Protein AF-A0A9P6PHT4-F1 (afdb_monomer_lite)

pLDDT: mean 83.28, std 13.29, range [47.44, 96.5]

Radius of gyration: 15.23 Å; chains: 1; bounding box: 35×44×35 Å

Secondary structure (DSSP, 8-state):
--HHHHHHHHHHHHHHHHHHHHHHGGGGS---SS--S-HHHHH---GGGSGGGGT--GGGTT-EEE-BTTB-GGGGGG-SEEEHHHHHHHHHHHHSSSS----TT-S-HHHHHHHHHHH-

Organism: NCBI:txid41804

InterPro domains:
  IPR011603 2-oxoglutarate dehydrogenase E1 component [PTHR23152] (6-120)
  IPR029061 Thiamin diphosphate-binding fold [SSF52518] (48-120)

Foldseek 3Di:
DVVVVVLVLVLVLLLQLLVCLLACLLQLAPQDPPPPPPVVSNVDDDPSNDSVVSPDDPVQQQPKHFDDPSQLPLCVVVDRIDGNVVSSVLSCCQPRYNDHDDDPPPPDPVVVVVVSNVRD

Sequence (120 aa):
SQVGSSDVIDHLKIQLLVRAYQVRGHHIARLDPLGISNAELATISPRELEISHYGFNEKDLDRVFSLGPGILPGFLNTGSNKTLREIIRDLKSIYCGSIGIEYIHIPDRERCDWIRQRIE

Structure (mmCIF, N/CA/C/O backbone):
data_AF-A0A9P6PHT4-F1
#
_entry.id   AF-A0A9P6PHT4-F1
#
loop_
_atom_site.group_PDB
_atom_site.id
_atom_site.type_symbol
_atom_site.label_atom_id
_atom_site.label_alt_id
_atom_site.label_comp_id
_atom_site.label_asym_id
_atom_site.label_entity_id
_atom_site.label_seq_id
_atom_site.pdbx_PDB_ins_code
_atom_site.Cartn_x
_atom_site.Cartn_y
_atom_site.Cartn_z
_atom_site.occupancy
_atom_site.B_iso_or_equiv
_atom_site.auth_seq_id
_atom_site.auth_comp_id
_atom_site.auth_asym_id
_atom_site.auth_atom_id
_atom_site.pdbx_PDB_model_num
ATOM 1 N N . SER A 1 1 ? -15.583 22.361 15.514 1.00 47.44 1 SER A N 1
ATOM 2 C CA . SER A 1 1 ? -15.471 21.365 14.431 1.00 47.44 1 SER A CA 1
ATOM 3 C C . SER A 1 1 ? -14.080 20.738 14.428 1.00 47.44 1 SER A C 1
ATOM 5 O O . SER A 1 1 ? -13.239 21.156 13.651 1.00 47.44 1 SER A O 1
ATOM 7 N N . GLN A 1 2 ? -13.790 19.801 15.341 1.00 50.16 2 GLN A N 1
ATOM 8 C CA . GLN A 1 2 ? -12.483 19.110 15.384 1.00 50.16 2 GLN A CA 1
ATOM 9 C C . GLN A 1 2 ? -12.486 17.759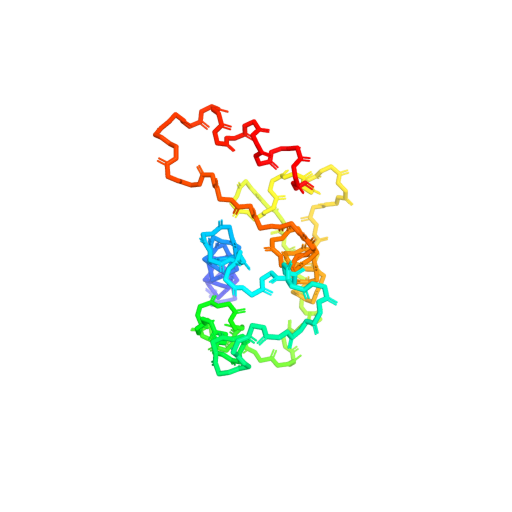 14.645 1.00 50.16 2 GLN A C 1
ATOM 11 O O . GLN A 1 2 ? -11.442 17.326 14.172 1.00 50.16 2 GLN A O 1
ATOM 16 N N . VAL A 1 3 ? -13.663 17.145 14.474 1.00 53.31 3 VAL A N 1
ATOM 17 C CA . VAL A 1 3 ? -13.831 15.811 13.868 1.00 53.31 3 VAL A CA 1
ATOM 18 C C . VAL A 1 3 ? -13.316 15.767 12.420 1.00 53.31 3 VAL A C 1
ATOM 20 O O . VAL A 1 3 ? -12.476 14.939 12.099 1.00 53.31 3 VAL A O 1
ATOM 23 N N . GLY A 1 4 ? -13.682 16.744 11.581 1.00 61.50 4 GLY A N 1
ATOM 24 C CA . GLY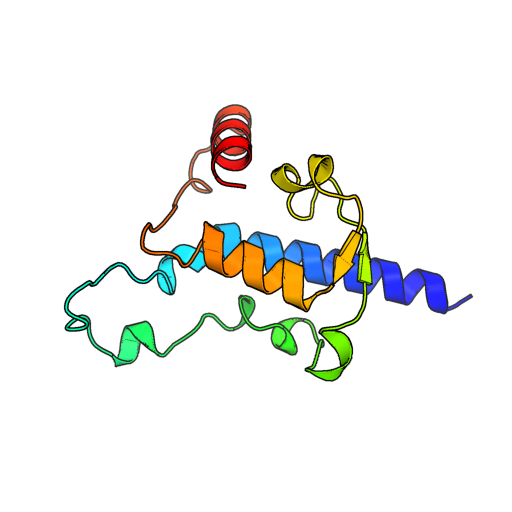 A 1 4 ? -13.256 16.768 10.173 1.00 61.50 4 GLY A CA 1
ATOM 25 C C . GLY A 1 4 ? -1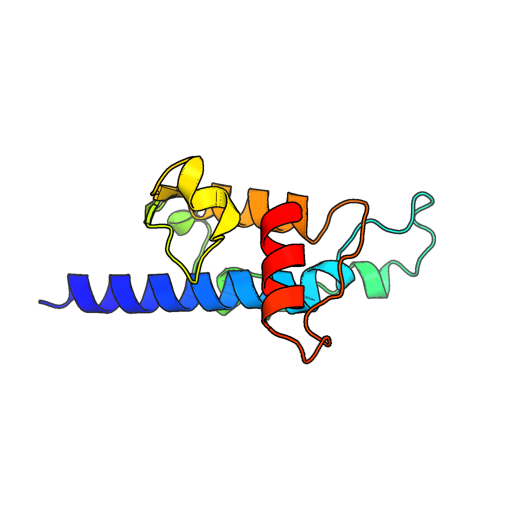1.757 17.008 9.933 1.00 61.50 4 GLY A C 1
ATOM 26 O O . GLY A 1 4 ? -11.259 16.670 8.867 1.00 61.50 4 GLY A O 1
ATOM 27 N N . SER A 1 5 ? -11.018 17.566 10.900 1.00 70.44 5 SER A N 1
ATOM 28 C CA . SER A 1 5 ? -9.563 17.764 10.770 1.00 70.44 5 SER A CA 1
ATOM 29 C C . SER A 1 5 ? -8.798 16.462 11.028 1.00 70.44 5 SER A C 1
ATOM 31 O O . SER A 1 5 ? -7.863 16.128 10.302 1.00 70.44 5 SER A O 1
ATOM 33 N N . SER A 1 6 ? -9.238 15.687 12.027 1.00 80.88 6 SER A N 1
ATO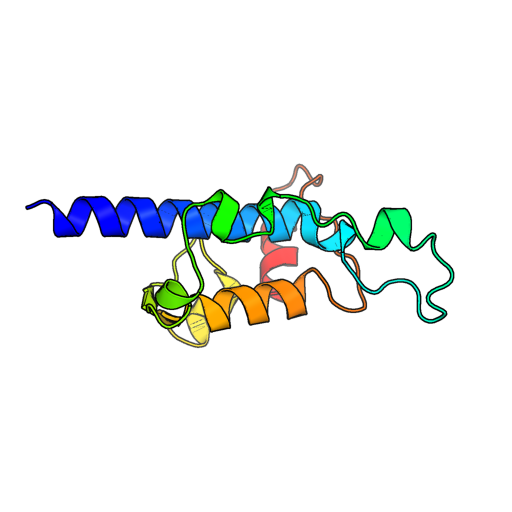M 34 C CA . SER A 1 6 ? -8.627 14.396 12.368 1.00 80.88 6 SER A CA 1
ATOM 35 C C . SER A 1 6 ? -8.794 13.373 11.245 1.00 80.88 6 SER A C 1
ATOM 37 O O . SER A 1 6 ? -7.840 12.672 10.919 1.00 80.88 6 SER A O 1
ATOM 39 N N . ASP A 1 7 ? -9.969 13.329 10.612 1.00 85.00 7 ASP A N 1
ATOM 40 C CA . ASP A 1 7 ? -10.247 12.380 9.527 1.00 85.00 7 ASP A CA 1
ATOM 41 C C . ASP A 1 7 ? -9.391 12.653 8.281 1.00 85.00 7 ASP A C 1
ATOM 43 O O . ASP A 1 7 ? -8.897 11.722 7.644 1.00 85.00 7 ASP A O 1
ATOM 47 N N . VAL A 1 8 ? -9.145 13.928 7.959 1.00 87.75 8 VAL A N 1
ATOM 48 C CA . VAL A 1 8 ? -8.245 14.314 6.859 1.00 87.75 8 VAL A CA 1
ATOM 49 C C . VAL A 1 8 ? -6.804 13.910 7.167 1.00 87.75 8 VAL A C 1
ATOM 51 O O . VAL A 1 8 ? -6.120 13.365 6.301 1.00 87.75 8 VAL A O 1
ATOM 54 N N . ILE A 1 9 ? -6.339 14.134 8.399 1.00 91.88 9 ILE A N 1
ATOM 55 C CA . ILE A 1 9 ? -4.991 13.733 8.826 1.00 91.88 9 ILE A CA 1
ATOM 56 C C . ILE A 1 9 ? -4.828 12.211 8.748 1.00 91.88 9 ILE A C 1
ATOM 58 O O . ILE A 1 9 ? -3.810 11.725 8.254 1.00 91.88 9 ILE A O 1
ATOM 62 N N . ASP A 1 10 ? -5.826 11.453 9.196 1.00 92.94 10 ASP A N 1
ATOM 63 C CA . ASP A 1 10 ? -5.794 9.992 9.141 1.00 92.94 10 ASP A CA 1
ATOM 64 C C . ASP A 1 10 ? -5.839 9.467 7.702 1.00 92.94 10 ASP A C 1
ATOM 66 O O . ASP A 1 10 ? -5.100 8.541 7.364 1.00 92.94 10 ASP A O 1
ATOM 70 N N . HIS A 1 11 ? -6.587 10.116 6.810 1.00 90.12 11 HIS A N 1
ATOM 71 C CA . HIS A 1 11 ? -6.545 9.799 5.384 1.00 90.12 11 HIS A CA 1
ATOM 72 C C . HIS A 1 11 ? -5.148 10.030 4.779 1.00 90.12 11 HIS A C 1
ATOM 74 O O . HIS A 1 11 ? -4.637 9.172 4.058 1.00 90.12 11 HIS A O 1
ATOM 80 N N . LEU A 1 12 ? -4.487 11.147 5.106 1.00 91.06 12 LEU A N 1
ATOM 81 C CA . LEU A 1 12 ? -3.118 11.433 4.650 1.00 91.06 12 LEU A CA 1
ATOM 82 C C . LEU A 1 12 ? -2.107 10.407 5.179 1.00 91.06 12 LEU A C 1
ATOM 84 O O . LEU A 1 12 ? -1.235 9.953 4.441 1.00 91.06 12 LEU A O 1
ATOM 88 N N . LYS A 1 13 ? -2.239 9.991 6.440 1.00 94.44 13 LYS A N 1
ATOM 89 C CA . LYS A 1 13 ? -1.412 8.928 7.028 1.00 94.44 13 LYS A CA 1
ATOM 90 C C . LYS A 1 13 ? -1.562 7.603 6.282 1.00 94.44 13 LYS A C 1
ATOM 92 O O . LYS A 1 13 ? -0.564 6.940 6.020 1.00 94.44 13 LYS A O 1
ATOM 97 N N . ILE A 1 14 ? -2.783 7.235 5.893 1.00 93.31 14 ILE A N 1
ATOM 98 C CA . ILE A 1 14 ? -3.018 6.018 5.104 1.00 93.31 14 ILE A CA 1
ATOM 99 C C . ILE A 1 14 ? -2.428 6.153 3.699 1.00 93.31 14 ILE A C 1
ATOM 101 O O . ILE A 1 14 ? -1.818 5.205 3.214 1.00 93.31 14 ILE A O 1
ATOM 105 N N . GLN A 1 15 ? -2.531 7.320 3.058 1.00 92.12 15 GLN A N 1
ATOM 106 C CA . GLN A 1 15 ? -1.851 7.566 1.778 1.00 92.12 15 GLN A CA 1
ATOM 107 C C . GLN A 1 15 ? -0.332 7.374 1.891 1.00 92.12 15 GLN A C 1
ATOM 109 O O . GLN A 1 15 ? 0.285 6.768 1.013 1.00 92.12 15 GLN A O 1
ATOM 114 N N . LEU A 1 16 ? 0.278 7.846 2.982 1.00 93.56 16 LEU A N 1
ATOM 115 C CA . LEU A 1 16 ? 1.703 7.640 3.239 1.00 93.56 16 LEU A CA 1
ATOM 116 C C . LEU A 1 16 ? 2.039 6.161 3.468 1.00 93.56 16 LEU A C 1
ATOM 118 O O . LEU A 1 16 ? 3.038 5.694 2.925 1.00 93.56 16 LEU A O 1
ATOM 122 N N . LEU A 1 17 ? 1.194 5.424 4.196 1.00 94.75 17 LEU A N 1
ATOM 123 C CA . LEU A 1 17 ? 1.335 3.977 4.376 1.00 94.75 17 LEU A CA 1
ATOM 124 C C . LEU A 1 17 ? 1.283 3.247 3.025 1.00 94.75 17 LEU A C 1
ATOM 126 O O . LEU A 1 17 ? 2.189 2.484 2.705 1.00 94.75 17 LEU A O 1
ATOM 130 N N . VAL A 1 18 ? 0.279 3.522 2.186 1.00 92.62 18 VAL A N 1
ATOM 131 C CA . VAL A 1 18 ? 0.171 2.956 0.825 1.00 92.62 18 VAL A CA 1
ATOM 132 C C . VAL A 1 18 ? 1.436 3.242 0.019 1.00 92.62 18 VAL A C 1
ATOM 134 O O . VAL A 1 18 ? 2.007 2.336 -0.592 1.00 92.62 18 VAL A O 1
ATOM 137 N N . ARG A 1 19 ? 1.923 4.488 0.056 1.00 91.94 19 ARG A N 1
ATOM 138 C CA . ARG A 1 19 ? 3.153 4.873 -0.639 1.00 91.94 19 ARG A CA 1
ATOM 139 C C . ARG A 1 19 ? 4.373 4.118 -0.109 1.00 91.94 19 ARG A C 1
ATOM 141 O O . ARG A 1 19 ? 5.222 3.726 -0.907 1.00 91.94 19 ARG A O 1
ATOM 148 N N . ALA A 1 20 ? 4.467 3.886 1.197 1.00 93.62 20 ALA A N 1
ATOM 149 C CA . ALA A 1 20 ? 5.546 3.098 1.780 1.00 93.62 20 ALA A CA 1
ATOM 150 C C . ALA A 1 20 ? 5.544 1.656 1.247 1.00 93.62 20 ALA A C 1
ATOM 152 O O . ALA A 1 20 ? 6.598 1.167 0.842 1.00 93.62 20 ALA A O 1
ATOM 153 N N . TYR A 1 21 ? 4.378 1.008 1.137 1.00 92.88 21 TYR A N 1
ATOM 154 C CA . TYR A 1 21 ? 4.260 -0.329 0.534 1.00 92.88 21 TYR A CA 1
ATOM 155 C C . TYR A 1 21 ? 4.648 -0.341 -0.951 1.00 92.88 21 TYR A C 1
ATOM 157 O O . TYR A 1 21 ? 5.404 -1.215 -1.369 1.00 92.88 21 TYR A O 1
ATOM 165 N N . GLN A 1 22 ? 4.224 0.656 -1.731 1.00 91.19 22 GLN A N 1
ATOM 166 C CA . GLN A 1 22 ? 4.616 0.789 -3.143 1.00 91.19 22 GLN A CA 1
ATOM 167 C C . GLN A 1 22 ? 6.133 0.931 -3.334 1.00 91.19 22 GLN A C 1
ATOM 169 O O . GLN A 1 22 ? 6.679 0.466 -4.331 1.00 91.19 22 GLN A O 1
ATOM 174 N N . VAL A 1 23 ? 6.811 1.611 -2.404 1.00 91.44 23 VAL A N 1
ATOM 175 C CA . VAL A 1 23 ? 8.252 1.887 -2.495 1.00 91.44 23 VAL A CA 1
ATOM 176 C C . VAL A 1 23 ? 9.084 0.767 -1.885 1.00 91.44 23 VAL A C 1
ATOM 178 O O . VAL A 1 23 ? 10.146 0.468 -2.413 1.00 91.44 23 VAL A O 1
ATOM 181 N N . ARG A 1 24 ? 8.646 0.169 -0.772 1.00 91.50 24 ARG A N 1
ATOM 182 C CA . ARG A 1 24 ? 9.478 -0.714 0.064 1.00 91.50 24 ARG A CA 1
ATOM 183 C C . ARG A 1 24 ? 8.879 -2.083 0.349 1.00 91.50 24 ARG A C 1
ATOM 185 O O . ARG A 1 24 ? 9.562 -2.894 0.964 1.00 91.50 24 ARG A O 1
ATOM 192 N N . GLY A 1 25 ? 7.650 -2.367 -0.082 1.00 88.88 25 GLY A N 1
ATOM 193 C CA . GLY A 1 25 ? 7.008 -3.663 0.160 1.00 88.88 25 GLY A CA 1
ATOM 194 C C . GLY A 1 25 ? 7.815 -4.838 -0.399 1.00 88.88 25 GLY A C 1
ATOM 195 O O . GLY A 1 25 ? 7.881 -5.888 0.233 1.00 88.88 25 GLY A O 1
ATOM 196 N N . HIS A 1 26 ? 8.545 -4.621 -1.500 1.00 86.50 26 HIS A N 1
ATOM 197 C CA . HIS A 1 26 ? 9.438 -5.622 -2.085 1.00 86.50 26 HIS A CA 1
ATOM 198 C C . HIS A 1 26 ? 10.541 -6.099 -1.118 1.00 86.50 26 HIS A C 1
ATOM 200 O O . HIS A 1 26 ? 10.973 -7.242 -1.230 1.00 86.50 26 HIS A O 1
ATOM 206 N N . HIS A 1 27 ? 10.954 -5.290 -0.130 1.00 84.19 27 HIS A N 1
ATOM 207 C CA . HIS A 1 27 ? 11.929 -5.708 0.888 1.00 84.19 27 HIS A CA 1
ATOM 208 C C . HIS A 1 27 ? 11.406 -6.816 1.808 1.00 84.19 27 HIS A C 1
ATOM 210 O O . HIS A 1 27 ? 12.201 -7.578 2.350 1.00 84.19 27 HIS A O 1
ATOM 216 N N . ILE A 1 28 ? 10.088 -6.897 1.998 1.00 85.19 28 ILE A N 1
ATOM 217 C CA . ILE A 1 28 ? 9.437 -7.926 2.819 1.00 85.19 28 ILE A CA 1
ATOM 218 C C . ILE A 1 28 ? 8.666 -8.938 1.960 1.00 85.19 28 ILE A C 1
ATOM 220 O O . ILE A 1 28 ? 7.861 -9.711 2.480 1.00 85.19 28 ILE A O 1
ATOM 224 N N . ALA A 1 29 ? 8.885 -8.932 0.641 1.00 84.56 29 ALA A N 1
ATOM 225 C CA . ALA A 1 29 ? 8.289 -9.908 -0.256 1.00 84.56 29 ALA A CA 1
ATOM 226 C C . ALA A 1 29 ? 8.891 -11.298 -0.025 1.00 84.56 29 ALA A C 1
ATOM 228 O O . ALA A 1 29 ? 10.091 -11.464 0.211 1.00 84.56 29 ALA A O 1
ATOM 229 N N . ARG A 1 30 ? 8.054 -12.332 -0.129 1.00 82.00 30 ARG A N 1
ATOM 230 C CA . ARG A 1 30 ? 8.469 -13.729 0.035 1.00 82.00 30 ARG A CA 1
ATOM 231 C C . ARG A 1 30 ? 9.098 -14.252 -1.255 1.00 82.00 30 ARG A C 1
ATOM 233 O O . ARG A 1 30 ? 8.484 -15.038 -1.976 1.00 82.00 30 ARG A O 1
ATOM 240 N N . LEU A 1 31 ? 10.310 -13.788 -1.543 1.00 79.06 31 LEU A N 1
ATOM 241 C CA . LEU A 1 31 ? 11.047 -14.123 -2.766 1.00 79.06 31 LEU A CA 1
ATOM 242 C C . LEU A 1 31 ? 11.821 -15.436 -2.666 1.00 79.06 31 LEU A C 1
ATOM 244 O O . LEU A 1 31 ? 12.090 -16.063 -3.685 1.00 79.06 31 LEU A O 1
ATOM 248 N N . ASP A 1 32 ? 12.172 -15.848 -1.450 1.00 79.62 32 ASP A N 1
ATOM 249 C CA . ASP A 1 32 ? 12.935 -17.064 -1.219 1.00 79.62 32 ASP A CA 1
ATOM 250 C C . ASP A 1 32 ? 12.004 -18.244 -0.894 1.00 79.62 32 ASP A C 1
ATOM 252 O O . ASP A 1 32 ? 11.453 -18.305 0.211 1.00 79.62 32 ASP A O 1
ATOM 256 N N . PRO A 1 33 ? 11.815 -19.198 -1.826 1.00 75.69 33 PRO A N 1
ATOM 257 C CA . PRO A 1 33 ? 10.991 -20.377 -1.585 1.00 75.69 33 PRO A CA 1
ATOM 258 C C . PRO A 1 33 ? 11.634 -21.358 -0.595 1.00 75.69 33 PRO A C 1
ATOM 260 O O . PRO A 1 33 ? 10.927 -22.201 -0.045 1.00 75.69 33 PRO A O 1
ATOM 263 N N . LEU A 1 34 ? 12.950 -21.270 -0.375 1.00 78.88 34 LEU A N 1
ATOM 264 C CA . LEU A 1 34 ? 13.700 -22.142 0.529 1.00 78.88 34 LEU A CA 1
ATOM 265 C C . LEU A 1 34 ? 13.868 -21.532 1.929 1.00 78.88 34 LEU A C 1
ATOM 267 O O . LEU A 1 34 ? 14.197 -22.256 2.865 1.00 78.88 34 LEU A O 1
ATOM 271 N N . GLY A 1 35 ? 13.643 -20.223 2.081 1.00 71.06 35 GLY A N 1
ATOM 272 C CA . GLY A 1 35 ? 13.791 -19.503 3.352 1.00 71.06 35 GLY A CA 1
ATOM 273 C C . GLY A 1 35 ? 15.226 -19.484 3.893 1.00 71.06 35 GLY A C 1
ATOM 274 O O . GLY A 1 35 ? 15.421 -19.415 5.103 1.00 71.06 35 GLY A O 1
ATOM 275 N N . ILE A 1 36 ? 16.221 -19.588 3.008 1.00 73.06 36 ILE A N 1
ATOM 276 C CA . ILE A 1 36 ? 17.657 -19.644 3.330 1.00 73.06 36 ILE A CA 1
ATOM 277 C C . ILE A 1 36 ? 18.250 -18.235 3.461 1.00 73.06 36 ILE A C 1
ATOM 279 O O . ILE A 1 36 ? 19.244 -18.035 4.158 1.00 73.06 36 ILE A O 1
ATOM 283 N N . SER A 1 37 ? 17.646 -17.254 2.792 1.00 64.50 37 SER A N 1
ATOM 284 C CA . SER A 1 37 ? 18.016 -15.844 2.845 1.00 64.50 37 SER A CA 1
ATOM 285 C C . SER A 1 37 ? 18.087 -15.408 4.302 1.00 64.50 37 SER A C 1
ATOM 287 O O . SER A 1 37 ? 17.122 -15.598 5.040 1.00 64.50 37 SER A O 1
ATOM 289 N N . ASN A 1 38 ? 19.243 -14.866 4.708 1.00 53.97 38 ASN A N 1
ATOM 290 C CA . ASN A 1 38 ? 19.573 -14.532 6.095 1.00 53.97 38 ASN A CA 1
ATOM 291 C C . ASN A 1 38 ? 18.358 -13.967 6.835 1.00 53.97 38 ASN A C 1
ATOM 293 O O . ASN A 1 38 ? 17.917 -12.848 6.559 1.00 53.97 38 ASN A O 1
ATOM 297 N N . ALA A 1 39 ? 17.843 -14.754 7.785 1.00 53.22 39 ALA A N 1
ATOM 298 C CA . ALA A 1 39 ? 16.655 -14.432 8.563 1.00 53.22 39 ALA A CA 1
ATOM 299 C C . ALA A 1 39 ? 16.744 -13.028 9.184 1.00 53.22 39 ALA A C 1
ATOM 301 O O . ALA A 1 39 ? 15.737 -12.338 9.265 1.00 53.22 39 ALA A O 1
ATOM 302 N N . GLU A 1 40 ? 17.941 -12.542 9.524 1.00 50.28 40 GLU A N 1
ATOM 303 C CA . GLU A 1 40 ? 18.151 -11.186 10.049 1.00 50.28 40 GLU A CA 1
ATOM 304 C C . GLU A 1 40 ? 17.691 -10.063 9.103 1.00 50.28 40 GLU A C 1
ATOM 306 O O . GLU A 1 40 ? 17.131 -9.078 9.578 1.00 50.28 40 GLU A O 1
ATOM 311 N N . LEU A 1 41 ? 17.848 -10.204 7.780 1.00 50.69 41 LEU A N 1
ATOM 312 C CA . LEU A 1 41 ? 17.383 -9.201 6.807 1.00 50.69 41 LEU A CA 1
ATOM 313 C C . LEU A 1 41 ? 15.877 -9.313 6.543 1.00 50.69 41 LEU A C 1
ATOM 315 O O . LEU A 1 41 ? 15.212 -8.293 6.380 1.00 50.69 41 LEU A O 1
ATOM 319 N N . ALA A 1 42 ? 15.327 -10.531 6.564 1.00 53.00 42 ALA A N 1
ATOM 320 C CA . ALA A 1 42 ? 13.889 -10.769 6.425 1.00 53.00 42 ALA A CA 1
ATOM 321 C C . ALA A 1 42 ? 13.081 -10.345 7.671 1.00 53.00 42 ALA A C 1
ATOM 323 O O . ALA A 1 42 ? 11.874 -10.129 7.579 1.00 53.00 42 ALA A O 1
ATOM 324 N N . THR A 1 43 ? 13.731 -10.218 8.835 1.00 55.19 43 THR A N 1
ATOM 325 C CA . THR A 1 43 ? 13.062 -9.899 10.111 1.00 55.19 43 THR A CA 1
ATOM 326 C C . THR A 1 43 ? 12.943 -8.391 10.364 1.00 55.19 43 THR A C 1
ATOM 328 O O . THR A 1 43 ? 12.126 -7.964 11.180 1.00 55.19 43 THR A O 1
ATOM 331 N N . ILE A 1 44 ? 13.712 -7.550 9.663 1.00 65.75 44 ILE A N 1
ATOM 332 C CA . ILE A 1 44 ? 13.647 -6.093 9.839 1.00 65.75 44 ILE A CA 1
ATOM 333 C C . ILE A 1 44 ? 12.631 -5.516 8.850 1.00 65.75 44 ILE A C 1
ATOM 335 O O . ILE A 1 44 ? 12.976 -5.063 7.760 1.00 65.75 44 ILE A O 1
ATOM 339 N N . SER A 1 45 ? 11.361 -5.507 9.261 1.00 75.38 45 SER A N 1
ATOM 340 C CA . SER A 1 45 ? 10.318 -4.742 8.573 1.00 75.38 45 SER A CA 1
ATOM 341 C C . SER A 1 45 ? 10.671 -3.245 8.631 1.00 75.38 45 SER A C 1
ATOM 343 O O . SER A 1 45 ? 10.893 -2.708 9.725 1.00 75.38 45 SER A O 1
ATOM 345 N N . PRO A 1 46 ? 10.757 -2.546 7.484 1.00 87.56 46 PRO A N 1
ATOM 346 C CA . PRO A 1 46 ? 10.733 -1.089 7.438 1.00 87.56 46 PRO A CA 1
ATOM 347 C C . PRO A 1 46 ? 9.676 -0.496 8.375 1.00 87.56 46 PRO A C 1
ATOM 349 O O . PRO A 1 46 ? 8.502 -0.847 8.285 1.00 87.56 46 PRO A O 1
ATOM 352 N N . ARG A 1 47 ? 10.065 0.439 9.252 1.00 91.31 47 ARG A N 1
ATOM 353 C CA . ARG A 1 47 ? 9.126 1.036 10.219 1.00 91.31 47 ARG A CA 1
ATOM 354 C C . ARG A 1 47 ? 7.943 1.708 9.524 1.00 91.31 47 ARG A C 1
ATOM 356 O O . ARG A 1 47 ? 6.839 1.663 10.043 1.00 91.31 47 ARG A O 1
ATOM 363 N N . GLU A 1 48 ? 8.156 2.283 8.347 1.00 91.75 48 GLU A N 1
ATOM 364 C CA . GLU A 1 48 ? 7.110 2.901 7.530 1.00 91.75 48 GLU A CA 1
ATOM 365 C C . GLU A 1 48 ? 6.080 1.913 6.946 1.00 91.75 48 GLU A C 1
ATOM 367 O O . GLU A 1 48 ? 5.082 2.352 6.386 1.00 91.75 48 GLU A O 1
ATOM 372 N N . LEU A 1 49 ? 6.272 0.594 7.069 1.00 92.62 49 LEU A N 1
ATOM 373 C CA . 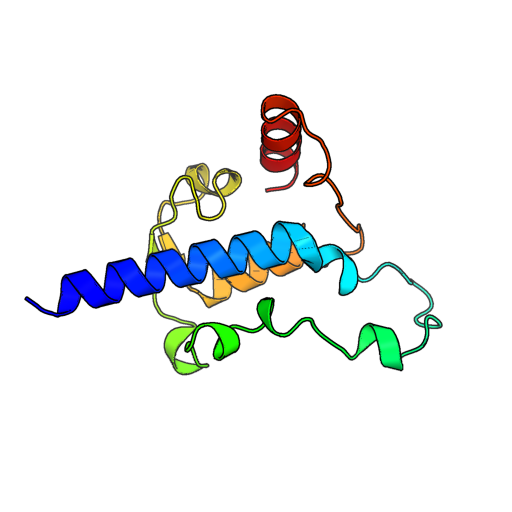LEU A 1 49 ? 5.248 -0.404 6.717 1.00 92.62 49 LEU A CA 1
ATOM 374 C C . LEU A 1 49 ? 4.339 -0.765 7.904 1.00 92.62 49 LEU A C 1
ATOM 376 O O . LEU A 1 49 ? 3.323 -1.445 7.718 1.00 92.62 49 LEU A O 1
ATOM 380 N N . GLU A 1 50 ? 4.672 -0.282 9.105 1.00 93.44 50 GLU A N 1
ATOM 381 C CA . GLU A 1 50 ? 3.926 -0.510 10.340 1.00 93.44 50 GLU A CA 1
ATOM 382 C C . GLU A 1 50 ? 2.920 0.617 10.604 1.00 93.44 50 GLU A C 1
ATOM 384 O O . GLU A 1 50 ? 3.240 1.804 10.552 1.00 93.44 50 GLU A O 1
ATOM 389 N N . ILE A 1 51 ? 1.689 0.261 10.978 1.00 95.12 51 ILE A N 1
ATOM 390 C CA . ILE A 1 51 ? 0.613 1.238 11.232 1.00 95.12 51 ILE A CA 1
ATOM 391 C C . ILE A 1 51 ? 0.920 2.179 12.407 1.00 95.12 51 ILE A C 1
ATOM 393 O O . ILE A 1 51 ? 0.489 3.335 12.424 1.00 95.12 51 ILE A O 1
ATOM 397 N N . SER A 1 52 ? 1.716 1.699 13.364 1.00 95.94 52 SER A N 1
ATOM 398 C CA . SER A 1 52 ? 2.139 2.443 14.550 1.00 95.94 52 SER A CA 1
ATOM 399 C C . SER A 1 52 ? 3.062 3.607 14.204 1.00 95.94 52 SER A C 1
ATOM 401 O O . SER A 1 52 ? 3.033 4.622 14.899 1.00 95.94 52 SER A O 1
ATOM 403 N N . HIS A 1 53 ? 3.803 3.525 13.093 1.00 95.62 53 HIS A N 1
ATOM 404 C CA . HIS A 1 53 ? 4.603 4.637 12.575 1.00 95.62 53 HIS A CA 1
ATOM 405 C C . HIS A 1 53 ? 3.742 5.862 12.241 1.00 95.62 53 HIS A C 1
ATOM 407 O O . HIS A 1 53 ? 4.191 6.997 12.383 1.00 95.62 53 HIS A O 1
ATOM 413 N N . TYR A 1 54 ? 2.482 5.636 11.869 1.00 95.00 54 TYR A N 1
ATOM 414 C CA . TYR A 1 54 ? 1.511 6.681 11.554 1.00 95.00 54 TYR A CA 1
ATOM 415 C C . TYR A 1 54 ? 0.556 6.995 12.718 1.00 95.00 54 TYR A C 1
ATOM 417 O O . TYR A 1 54 ? -0.367 7.798 12.573 1.00 95.00 54 TYR A O 1
ATOM 425 N N . GLY A 1 55 ? 0.781 6.396 13.891 1.00 94.88 55 GLY A N 1
ATOM 426 C CA . GLY A 1 55 ? -0.019 6.620 15.095 1.00 94.88 55 GLY A CA 1
ATOM 427 C C . GLY A 1 55 ? -1.330 5.832 15.157 1.00 94.88 55 GLY A C 1
ATOM 428 O O . GLY A 1 55 ? -2.153 6.124 16.021 1.00 94.88 55 GLY A O 1
ATOM 429 N N . PHE A 1 56 ? -1.531 4.846 14.279 1.00 96.38 56 PHE A N 1
ATOM 430 C CA . PHE A 1 56 ? -2.637 3.894 14.399 1.00 96.38 56 PHE A CA 1
ATOM 431 C C . PHE A 1 56 ? -2.251 2.727 15.314 1.00 96.38 56 PHE A C 1
ATOM 433 O O . PHE A 1 56 ? -1.079 2.366 15.439 1.00 96.38 56 PHE A O 1
ATOM 440 N N . ASN A 1 57 ? -3.244 2.104 15.934 1.00 96.25 57 ASN A N 1
ATOM 441 C CA . ASN A 1 57 ? -3.080 0.900 16.746 1.00 96.25 57 ASN A CA 1
ATOM 442 C C . ASN A 1 57 ? -4.120 -0.167 16.363 1.00 96.25 57 ASN A C 1
ATOM 444 O O . ASN A 1 57 ? -4.925 0.025 15.456 1.00 96.25 57 ASN A O 1
ATOM 448 N N . GLU A 1 58 ? -4.118 -1.310 17.049 1.00 95.00 58 GLU A N 1
ATOM 449 C CA . GLU A 1 58 ? -5.020 -2.426 16.731 1.00 95.00 58 GLU A CA 1
ATOM 450 C C . GLU A 1 58 ? -6.509 -2.054 16.782 1.00 95.00 58 GLU A C 1
ATOM 452 O O . GLU A 1 58 ? -7.295 -2.587 16.002 1.00 95.00 58 GLU A O 1
ATOM 457 N N . LYS A 1 59 ? -6.901 -1.106 17.642 1.00 96.25 59 LYS A N 1
ATOM 458 C CA . LYS A 1 59 ? -8.294 -0.643 17.752 1.00 96.25 59 LYS A CA 1
ATOM 459 C C . LYS A 1 59 ? -8.743 0.141 16.518 1.00 96.25 59 LYS A C 1
ATOM 461 O O . LYS A 1 59 ? -9.940 0.273 16.286 1.00 96.25 59 LYS A O 1
ATOM 466 N N . ASP A 1 60 ? -7.797 0.657 15.734 1.00 95.94 60 ASP A N 1
ATOM 467 C CA . ASP A 1 60 ? -8.073 1.390 14.502 1.00 95.94 60 ASP A CA 1
ATOM 468 C C . ASP A 1 60 ? -8.263 0.468 13.290 1.00 95.94 60 ASP A C 1
ATOM 470 O O . ASP A 1 60 ? -8.725 0.928 12.249 1.00 95.94 60 ASP A O 1
ATOM 474 N N . LEU A 1 61 ? -7.926 -0.824 13.395 1.00 95.62 61 LEU A N 1
ATOM 475 C CA . LEU A 1 61 ? -7.940 -1.749 12.256 1.00 95.62 61 LEU A CA 1
ATOM 476 C C . LEU A 1 61 ? -9.320 -1.888 11.607 1.00 95.62 61 LEU A C 1
ATOM 478 O O . LEU A 1 61 ? -9.404 -2.043 10.390 1.00 95.62 61 LEU A O 1
ATOM 482 N N . ASP A 1 62 ? -10.383 -1.799 12.401 1.00 96.50 62 ASP A N 1
ATOM 483 C CA . ASP A 1 62 ? -11.759 -1.942 11.921 1.00 96.50 62 ASP A CA 1
ATOM 484 C C . ASP A 1 62 ? -12.410 -0.581 11.591 1.00 96.50 62 ASP A C 1
ATOM 486 O O . ASP A 1 62 ? -13.575 -0.524 11.195 1.00 96.50 62 ASP A O 1
ATOM 490 N N . ARG A 1 63 ? -11.660 0.531 11.696 1.00 94.88 63 ARG A N 1
ATOM 491 C CA . ARG A 1 63 ? -12.111 1.843 11.205 1.00 94.88 63 ARG A CA 1
ATOM 492 C C . ARG A 1 63 ? -12.164 1.833 9.682 1.00 94.88 63 ARG A C 1
ATOM 494 O O . ARG A 1 63 ? -11.256 1.330 9.022 1.00 94.88 63 ARG A O 1
ATOM 501 N N . VAL A 1 64 ? -13.225 2.426 9.141 1.00 92.81 64 VAL A N 1
ATOM 502 C CA . VAL A 1 64 ? -13.489 2.503 7.701 1.00 92.81 64 VAL A CA 1
ATOM 503 C C . VAL A 1 64 ? -12.954 3.813 7.136 1.00 92.81 64 VAL A C 1
ATOM 505 O O . VAL A 1 64 ? -13.203 4.883 7.688 1.00 92.81 64 VAL A O 1
ATOM 508 N N . PHE A 1 65 ? -12.263 3.719 6.006 1.00 89.75 65 PHE A N 1
ATOM 509 C CA . PHE A 1 65 ? -11.696 4.847 5.283 1.00 89.75 65 PHE A CA 1
ATOM 510 C C . PHE A 1 65 ? -12.168 4.839 3.835 1.00 89.75 65 PHE A C 1
ATOM 512 O O . PHE A 1 65 ? -12.224 3.785 3.197 1.00 89.75 65 PHE A O 1
ATOM 519 N N . 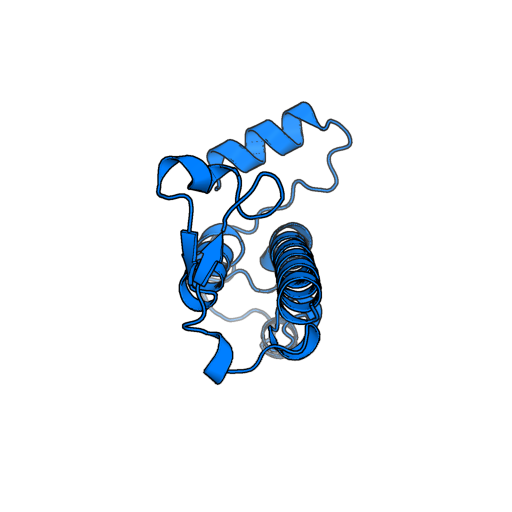SER A 1 66 ? -12.469 6.028 3.308 1.00 86.44 66 SER A N 1
ATOM 520 C CA . SER A 1 66 ? -12.730 6.191 1.880 1.00 86.44 66 SER A CA 1
ATOM 521 C C . SER A 1 66 ? -11.440 5.996 1.100 1.00 86.44 66 SER A C 1
ATOM 523 O O . SER A 1 66 ? -10.431 6.646 1.379 1.00 86.44 66 SER A O 1
ATOM 525 N N . LEU A 1 67 ? -11.494 5.129 0.098 1.00 81.00 67 LEU A N 1
ATOM 526 C CA . LEU A 1 67 ? -10.503 5.054 -0.958 1.00 81.00 67 LEU A CA 1
ATOM 527 C C . LEU A 1 67 ? -10.602 6.311 -1.828 1.00 81.00 67 LEU A C 1
ATOM 529 O O . LEU A 1 67 ? -11.650 6.955 -1.923 1.00 81.00 67 LEU A O 1
ATOM 533 N N . GLY A 1 68 ? -9.486 6.681 -2.439 1.00 73.19 68 GLY A N 1
ATOM 534 C CA . GLY A 1 68 ? -9.371 7.875 -3.266 1.00 73.19 68 GLY A CA 1
ATOM 535 C C . GLY A 1 68 ? -8.176 7.755 -4.206 1.00 73.19 68 GLY A C 1
ATOM 536 O O . GLY A 1 68 ? -7.450 6.767 -4.146 1.00 73.19 68 GLY A O 1
ATOM 537 N N . PRO A 1 69 ? -7.905 8.759 -5.052 1.00 68.19 69 PRO A N 1
ATOM 538 C CA . PRO A 1 69 ? -6.837 8.682 -6.054 1.00 68.19 69 PRO A CA 1
ATOM 539 C C . PRO A 1 69 ? -5.436 8.436 -5.461 1.00 68.19 69 PRO A C 1
ATOM 541 O O . PRO A 1 69 ? -4.551 7.965 -6.169 1.00 68.19 69 PRO A O 1
ATOM 544 N N . GLY A 1 70 ? -5.231 8.742 -4.173 1.00 66.94 70 GLY A N 1
ATOM 545 C CA . GLY A 1 70 ? -3.985 8.483 -3.442 1.00 66.94 70 GLY A CA 1
ATOM 546 C C . GLY A 1 70 ? -3.956 7.190 -2.614 1.00 66.94 70 GLY A C 1
ATOM 547 O O . GLY A 1 70 ? -2.897 6.849 -2.097 1.00 66.94 70 GLY A O 1
ATOM 548 N N . ILE A 1 71 ? -5.080 6.479 -2.463 1.00 69.25 71 ILE A N 1
ATOM 549 C CA . ILE A 1 71 ? -5.178 5.225 -1.696 1.00 69.25 71 ILE A CA 1
ATOM 550 C C . ILE A 1 71 ? -5.729 4.151 -2.625 1.00 69.25 71 ILE A C 1
ATOM 552 O O . ILE A 1 71 ? -6.936 4.118 -2.858 1.00 69.25 71 ILE A O 1
ATOM 556 N N . LEU A 1 72 ? -4.850 3.266 -3.106 1.00 63.28 72 LEU A N 1
ATOM 557 C CA . LEU A 1 72 ? -5.225 2.100 -3.911 1.00 63.28 72 LEU A CA 1
ATOM 558 C C . LEU A 1 72 ? -6.180 2.456 -5.072 1.00 63.28 72 LEU A C 1
ATOM 560 O O . LEU A 1 72 ? -7.299 1.939 -5.127 1.00 63.28 72 LEU A O 1
ATOM 564 N N . PRO A 1 73 ? -5.793 3.360 -5.993 1.00 64.88 73 PRO A N 1
ATOM 565 C CA . PRO A 1 73 ? -6.650 3.766 -7.105 1.00 64.88 73 PRO A CA 1
ATOM 566 C C . PRO A 1 73 ? -7.152 2.589 -7.962 1.00 64.88 73 PRO A C 1
ATOM 568 O O . PRO A 1 73 ? -8.258 2.682 -8.496 1.00 64.88 73 PRO A O 1
ATOM 571 N N . GLY A 1 74 ? -6.406 1.476 -8.052 1.00 62.19 74 GLY A N 1
ATOM 572 C CA . GLY A 1 74 ? -6.863 0.247 -8.728 1.00 62.19 74 GLY A CA 1
ATOM 573 C C . GLY A 1 74 ? -8.113 -0.388 -8.096 1.00 62.19 74 GLY A C 1
ATOM 574 O O . GLY A 1 74 ? -8.948 -0.974 -8.784 1.00 62.19 74 GLY A O 1
ATOM 575 N N . PHE A 1 75 ? -8.334 -0.159 -6.799 1.00 62.06 75 PHE A N 1
ATOM 576 C CA . PHE A 1 75 ? -9.448 -0.731 -6.039 1.00 62.06 75 PHE A CA 1
ATOM 577 C C . PHE A 1 75 ? -10.714 0.129 -6.041 1.00 62.06 75 PHE A C 1
ATOM 579 O O . PHE A 1 75 ? -11.737 -0.326 -5.524 1.00 62.06 75 PHE A O 1
ATOM 586 N N . LEU A 1 76 ? -10.708 1.319 -6.656 1.00 59.72 76 LEU A N 1
ATOM 587 C CA . LEU A 1 76 ? -11.876 2.215 -6.698 1.00 59.72 76 LEU A CA 1
ATOM 588 C C . LEU A 1 76 ? -13.117 1.560 -7.335 1.00 59.72 76 LEU A C 1
ATOM 590 O O . LEU A 1 76 ? -14.242 1.882 -6.961 1.00 59.72 76 LEU A O 1
ATOM 594 N N . ASN A 1 77 ? -12.922 0.594 -8.239 1.00 58.12 77 ASN A N 1
ATOM 595 C CA . ASN A 1 77 ? -14.008 -0.162 -8.875 1.00 58.12 77 ASN A CA 1
ATOM 596 C C . ASN A 1 77 ? -14.594 -1.275 -7.983 1.00 58.12 77 ASN A C 1
ATOM 598 O O . ASN A 1 77 ? -15.658 -1.807 -8.287 1.00 58.12 77 ASN A O 1
ATOM 602 N N . THR A 1 78 ? -13.909 -1.640 -6.893 1.00 59.34 78 THR A N 1
ATOM 603 C CA . THR A 1 78 ? -14.321 -2.712 -5.961 1.00 59.34 78 THR A CA 1
ATOM 604 C C . THR A 1 78 ? -15.071 -2.194 -4.732 1.00 59.34 78 THR A C 1
ATOM 606 O O . THR A 1 78 ? -15.584 -2.979 -3.938 1.00 59.34 78 THR A O 1
ATOM 609 N N . GLY A 1 79 ? -15.154 -0.871 -4.584 1.00 65.19 79 GLY A N 1
ATOM 610 C CA . GLY A 1 79 ? -15.801 -0.184 -3.474 1.00 65.19 79 GLY A CA 1
ATOM 611 C C . GLY A 1 79 ? -15.083 1.124 -3.160 1.00 65.19 79 GLY A C 1
ATOM 612 O O . GLY A 1 79 ? -13.877 1.244 -3.354 1.00 65.19 79 GLY A O 1
ATOM 613 N N . SER A 1 80 ? -15.815 2.118 -2.660 1.00 75.44 80 SER A N 1
ATOM 614 C CA . SER A 1 80 ? -15.240 3.414 -2.283 1.00 75.44 80 SER A CA 1
ATOM 615 C C . SER A 1 80 ? -14.705 3.448 -0.855 1.00 75.44 80 SER A C 1
ATOM 617 O O . SER A 1 80 ? -14.077 4.430 -0.491 1.00 75.44 80 SER A O 1
ATOM 619 N N . ASN A 1 81 ? -14.928 2.405 -0.048 1.00 86.75 81 ASN A N 1
ATOM 620 C CA . ASN A 1 81 ? -14.569 2.357 1.367 1.00 86.75 81 ASN A CA 1
ATOM 621 C C . ASN A 1 81 ? -13.960 0.997 1.729 1.00 86.75 81 ASN A C 1
ATOM 623 O O . ASN A 1 81 ? -14.465 -0.034 1.286 1.00 86.75 81 ASN A O 1
ATOM 627 N N . LYS A 1 82 ? -12.927 0.992 2.573 1.00 91.38 82 LYS A N 1
ATOM 628 C CA . LYS A 1 82 ? -12.332 -0.219 3.161 1.00 91.38 82 LYS A CA 1
ATOM 629 C C . LYS A 1 82 ? -11.937 0.031 4.609 1.00 91.38 82 LYS A C 1
ATOM 631 O O . LYS A 1 82 ? -11.606 1.156 4.985 1.00 91.38 82 LYS A O 1
ATOM 636 N N . THR A 1 83 ? -11.946 -1.016 5.422 1.00 94.94 83 THR A N 1
ATOM 637 C CA . THR A 1 83 ? -11.314 -0.971 6.744 1.00 94.94 83 THR A CA 1
ATOM 638 C C . THR A 1 83 ? -9.797 -0.836 6.612 1.00 94.94 83 THR A C 1
ATOM 640 O O . THR A 1 83 ? -9.208 -1.291 5.627 1.00 94.94 83 THR A O 1
ATOM 643 N N . LEU A 1 84 ? -9.131 -0.258 7.615 1.00 94.94 84 LEU A N 1
ATOM 644 C CA . LEU A 1 84 ? -7.663 -0.213 7.653 1.00 94.94 84 LEU A CA 1
ATOM 645 C C . LEU A 1 84 ? -7.057 -1.624 7.531 1.00 94.94 84 LEU A C 1
ATOM 647 O O . LEU A 1 84 ? -6.070 -1.821 6.821 1.00 94.94 84 LEU A O 1
ATOM 651 N N . ARG A 1 85 ? -7.691 -2.623 8.152 1.00 95.62 85 ARG A N 1
ATOM 652 C CA . ARG A 1 85 ? -7.335 -4.044 8.039 1.00 95.62 85 ARG A CA 1
ATOM 653 C C . ARG A 1 85 ? -7.333 -4.536 6.594 1.00 95.62 85 ARG A C 1
ATOM 655 O O . ARG A 1 85 ? -6.383 -5.197 6.177 1.00 95.62 85 ARG A O 1
ATOM 662 N N . GLU A 1 86 ? -8.386 -4.236 5.841 1.00 93.50 86 GLU A N 1
ATOM 663 C CA . GLU A 1 86 ? -8.499 -4.633 4.435 1.00 93.50 86 GLU A CA 1
ATOM 664 C C . GLU A 1 86 ? -7.455 -3.930 3.572 1.00 93.50 86 GLU A C 1
ATOM 666 O O . GLU A 1 86 ? -6.808 -4.594 2.770 1.00 93.50 86 GLU A O 1
ATOM 671 N N . ILE A 1 87 ? -7.223 -2.632 3.794 1.00 93.00 87 ILE A N 1
ATOM 672 C CA . ILE A 1 87 ? -6.183 -1.872 3.084 1.00 93.00 87 ILE A CA 1
ATOM 673 C C . ILE A 1 87 ? -4.813 -2.532 3.288 1.00 93.00 87 ILE A C 1
ATOM 675 O O . ILE A 1 87 ? -4.115 -2.811 2.318 1.00 93.00 87 ILE A O 1
ATOM 679 N N . ILE A 1 88 ? -4.438 -2.848 4.530 1.00 93.38 88 ILE A N 1
ATOM 680 C CA . ILE A 1 88 ? -3.150 -3.497 4.836 1.00 93.38 88 ILE A CA 1
ATOM 681 C C . ILE A 1 88 ? -3.059 -4.882 4.199 1.00 93.38 88 ILE A C 1
ATOM 683 O O . ILE A 1 88 ? -2.007 -5.251 3.675 1.00 93.38 88 ILE A O 1
ATOM 687 N N . ARG A 1 89 ? -4.141 -5.666 4.250 1.00 92.75 89 ARG A N 1
ATOM 688 C CA . ARG A 1 89 ? -4.186 -6.997 3.633 1.00 92.75 89 ARG A CA 1
ATOM 689 C C . ARG A 1 89 ? -3.935 -6.905 2.130 1.00 92.75 89 ARG A C 1
ATOM 691 O O . ARG A 1 89 ? -3.119 -7.665 1.614 1.00 92.75 89 ARG A O 1
ATOM 698 N N . ASP A 1 90 ? -4.607 -5.980 1.456 1.00 91.25 90 ASP A N 1
ATOM 699 C CA . ASP A 1 90 ? -4.486 -5.800 0.013 1.00 91.25 90 ASP A CA 1
ATOM 700 C C . ASP A 1 90 ? -3.060 -5.325 -0.338 1.00 91.25 90 ASP A C 1
ATOM 702 O O . ASP A 1 90 ? -2.401 -5.936 -1.178 1.00 91.25 90 ASP A O 1
ATOM 706 N N . LEU A 1 91 ? -2.502 -4.358 0.404 1.00 91.69 91 LEU A N 1
ATOM 707 C CA . LEU A 1 91 ? -1.109 -3.909 0.241 1.00 91.69 91 LEU A CA 1
ATOM 708 C C . LEU A 1 91 ? -0.088 -5.043 0.413 1.00 91.69 91 LEU A C 1
ATOM 710 O O . LEU A 1 91 ? 0.844 -5.165 -0.386 1.00 91.69 91 LEU A O 1
ATOM 714 N N . LYS A 1 92 ? -0.262 -5.898 1.427 1.00 90.81 92 LYS A N 1
ATOM 715 C CA . LYS A 1 92 ? 0.600 -7.071 1.639 1.00 90.81 92 LYS A CA 1
ATOM 716 C C . LYS A 1 92 ? 0.472 -8.080 0.501 1.00 90.81 92 LYS A C 1
ATOM 718 O O . LYS A 1 92 ? 1.484 -8.613 0.055 1.00 90.81 92 LYS A O 1
ATOM 723 N N . SER A 1 93 ? -0.742 -8.316 0.007 1.00 90.06 93 SER A N 1
ATOM 724 C CA . SER A 1 93 ? -0.979 -9.235 -1.109 1.00 90.06 93 SER A CA 1
ATOM 725 C C . SER A 1 93 ? -0.317 -8.763 -2.406 1.00 90.06 93 SER A C 1
ATOM 727 O O . SER A 1 93 ? 0.200 -9.591 -3.153 1.00 90.06 93 SER A O 1
ATOM 729 N N . ILE A 1 94 ? -0.326 -7.454 -2.669 1.00 89.44 94 ILE A N 1
ATOM 730 C CA . ILE A 1 94 ? 0.203 -6.865 -3.907 1.00 89.44 94 ILE A CA 1
ATOM 731 C C . ILE A 1 94 ? 1.726 -6.723 -3.842 1.00 89.44 94 ILE A C 1
ATOM 733 O O . ILE A 1 94 ? 2.429 -7.161 -4.748 1.00 89.44 94 ILE A O 1
ATOM 737 N N . TYR A 1 95 ? 2.245 -6.116 -2.770 1.00 90.31 95 TYR A N 1
ATOM 738 C CA . TYR A 1 95 ? 3.644 -5.674 -2.707 1.00 90.31 95 TYR A CA 1
ATOM 739 C C . TYR A 1 95 ? 4.571 -6.604 -1.926 1.00 90.31 95 TYR A C 1
ATOM 741 O O . TYR A 1 95 ? 5.785 -6.472 -2.046 1.00 90.31 95 TYR A O 1
ATOM 749 N N . CYS A 1 96 ? 4.021 -7.525 -1.128 1.00 89.75 96 CYS A N 1
ATOM 750 C CA . CYS A 1 96 ? 4.785 -8.411 -0.238 1.00 89.75 96 CYS A CA 1
ATOM 751 C C . CYS A 1 96 ? 4.546 -9.899 -0.556 1.00 89.75 96 CYS A C 1
ATOM 753 O O . CYS A 1 96 ? 4.843 -10.776 0.257 1.00 89.75 96 CYS A O 1
ATOM 755 N N . GLY A 1 97 ? 3.962 -10.193 -1.722 1.00 86.12 97 GLY A N 1
ATOM 756 C CA . GLY A 1 97 ? 3.670 -11.549 -2.173 1.00 86.12 97 GLY A CA 1
ATOM 757 C C . GLY A 1 97 ? 4.928 -12.328 -2.566 1.00 86.12 97 GLY A C 1
ATOM 758 O O . GLY A 1 97 ? 6.034 -12.059 -2.111 1.00 86.12 97 GLY A O 1
ATOM 759 N N . SER A 1 98 ? 4.773 -13.315 -3.449 1.00 84.31 98 SER A N 1
ATOM 760 C CA . SER A 1 98 ? 5.917 -14.068 -4.003 1.00 84.31 98 SER A CA 1
ATOM 761 C C . SER A 1 98 ? 6.598 -13.363 -5.187 1.00 84.31 98 SER A C 1
ATOM 763 O O . SER A 1 98 ? 7.439 -13.950 -5.858 1.00 84.31 98 SER A O 1
ATOM 765 N N . ILE A 1 99 ? 6.218 -12.109 -5.451 1.00 84.25 99 ILE A N 1
ATOM 766 C CA . ILE A 1 99 ? 6.764 -11.248 -6.500 1.00 84.25 99 ILE A CA 1
ATOM 767 C C . ILE A 1 99 ? 7.146 -9.919 -5.843 1.00 84.25 99 ILE A C 1
ATOM 769 O O . ILE A 1 99 ? 6.322 -9.309 -5.164 1.00 84.25 99 ILE A O 1
ATOM 773 N N . GLY A 1 100 ? 8.387 -9.478 -6.046 1.00 83.69 100 GLY A N 1
ATOM 774 C CA . GLY A 1 100 ? 8.880 -8.176 -5.601 1.00 83.69 100 GLY A CA 1
ATOM 775 C C . GLY A 1 100 ? 8.694 -7.168 -6.724 1.00 83.69 100 GLY A C 1
ATOM 776 O O . GLY A 1 100 ? 9.260 -7.338 -7.802 1.00 83.69 100 GLY A O 1
ATOM 777 N N . ILE A 1 101 ? 7.861 -6.153 -6.502 1.00 86.06 101 ILE A N 1
ATOM 778 C CA . ILE A 1 101 ? 7.533 -5.167 -7.533 1.00 86.06 101 ILE A CA 1
ATOM 779 C C . ILE A 1 101 ? 8.320 -3.882 -7.269 1.00 86.06 101 ILE A C 1
ATOM 781 O O . ILE A 1 101 ? 8.091 -3.197 -6.274 1.00 86.06 101 ILE A O 1
ATOM 785 N N . GLU A 1 102 ? 9.198 -3.524 -8.203 1.00 88.94 102 GLU A N 1
ATOM 786 C CA . GLU A 1 102 ? 9.979 -2.287 -8.177 1.00 88.94 102 GLU A CA 1
ATOM 787 C C . GLU A 1 102 ? 9.732 -1.488 -9.457 1.00 88.94 102 GLU A C 1
ATOM 789 O O . GLU A 1 102 ? 10.222 -1.833 -10.528 1.00 88.94 102 GLU A O 1
ATOM 794 N N . TYR A 1 103 ? 8.957 -0.408 -9.355 1.00 89.75 103 TYR A N 1
ATOM 795 C CA . TYR A 1 103 ? 8.622 0.432 -10.514 1.00 89.75 103 TYR A CA 1
ATOM 796 C C . TYR A 1 103 ? 8.742 1.937 -10.246 1.00 89.75 103 TYR A C 1
ATOM 798 O O . TYR A 1 103 ? 8.807 2.721 -11.184 1.00 89.75 103 TYR A O 1
ATOM 806 N N . ILE A 1 104 ? 8.816 2.361 -8.978 1.00 89.06 104 ILE A N 1
ATOM 807 C CA . ILE A 1 104 ? 8.815 3.784 -8.586 1.00 89.06 104 ILE A CA 1
ATOM 808 C C . ILE A 1 104 ? 10.054 4.549 -9.088 1.00 89.06 104 ILE A C 1
ATOM 810 O O . ILE A 1 104 ? 10.028 5.773 -9.177 1.00 89.06 104 ILE A O 1
ATOM 814 N N . HIS A 1 105 ? 11.136 3.849 -9.435 1.00 89.31 105 HIS A N 1
ATOM 815 C CA . HIS A 1 105 ? 12.338 4.454 -10.012 1.00 89.31 105 HIS A CA 1
ATOM 816 C C . HIS A 1 105 ? 12.170 4.844 -11.494 1.00 89.31 105 HIS A C 1
ATOM 818 O O . HIS A 1 105 ? 13.042 5.515 -12.044 1.00 89.31 105 HIS A O 1
ATOM 824 N N . ILE A 1 106 ? 11.078 4.432 -12.153 1.00 92.06 106 ILE A N 1
ATOM 825 C CA . ILE A 1 106 ? 10.778 4.789 -13.542 1.00 92.06 106 ILE A CA 1
ATOM 826 C C . ILE A 1 106 ? 10.366 6.275 -13.590 1.00 92.06 106 ILE A C 1
ATOM 828 O O . ILE A 1 106 ? 9.373 6.646 -12.968 1.00 92.06 106 ILE A O 1
ATOM 832 N N . PRO A 1 107 ? 11.069 7.144 -14.342 1.00 91.88 107 PRO A N 1
ATOM 833 C CA . PRO A 1 107 ? 10.743 8.576 -14.388 1.00 91.88 107 PRO A CA 1
ATOM 834 C C . PRO A 1 107 ? 9.411 8.891 -15.085 1.00 91.88 107 PRO A C 1
ATOM 836 O O . PRO A 1 107 ? 8.799 9.928 -14.845 1.00 91.88 107 PRO A O 1
ATOM 839 N N . ASP A 1 108 ? 8.984 8.005 -15.984 1.00 94.62 108 ASP A N 1
ATOM 840 C CA . ASP A 1 108 ? 7.754 8.130 -16.755 1.00 94.62 108 ASP A CA 1
ATOM 841 C C . ASP A 1 108 ? 6.538 7.801 -15.877 1.00 94.62 108 ASP A C 1
ATOM 843 O O . ASP A 1 108 ? 6.319 6.656 -15.457 1.00 94.62 108 ASP A O 1
ATOM 847 N N . ARG A 1 109 ? 5.739 8.836 -15.607 1.00 88.50 109 ARG A N 1
ATOM 848 C CA . ARG A 1 109 ? 4.530 8.728 -14.794 1.00 88.50 109 ARG A CA 1
ATOM 849 C C . ARG A 1 109 ? 3.477 7.833 -15.438 1.00 88.50 109 ARG A C 1
ATOM 851 O O . ARG A 1 109 ? 2.860 7.054 -14.720 1.00 88.50 109 ARG A O 1
ATOM 858 N N . GLU A 1 110 ? 3.271 7.921 -16.749 1.00 91.25 110 GLU A N 1
ATOM 859 C CA . GLU A 1 110 ? 2.247 7.123 -17.431 1.00 91.25 110 GLU A CA 1
ATOM 860 C C . GLU A 1 110 ? 2.584 5.636 -17.348 1.00 91.25 110 GLU A C 1
ATOM 862 O O . GLU A 1 110 ? 1.709 4.813 -17.086 1.00 91.25 110 GLU A O 1
ATOM 867 N N . ARG A 1 111 ? 3.871 5.285 -17.459 1.00 91.62 111 ARG A N 1
ATOM 868 C CA . ARG A 1 111 ? 4.331 3.905 -17.239 1.00 91.62 111 ARG A CA 1
ATOM 869 C C . ARG A 1 111 ? 4.136 3.449 -15.800 1.00 91.62 111 ARG A C 1
ATOM 871 O O . ARG A 1 111 ? 3.677 2.330 -15.585 1.00 91.62 111 ARG A O 1
ATOM 878 N N . CYS A 1 112 ? 4.466 4.290 -14.820 1.00 90.31 112 CYS A N 1
ATOM 879 C CA . CYS A 1 112 ? 4.221 3.972 -13.412 1.00 90.31 112 CYS A CA 1
ATOM 880 C C . CYS A 1 112 ? 2.734 3.734 -13.137 1.00 90.31 112 CYS A C 1
ATOM 882 O O . CYS A 1 112 ? 2.380 2.780 -12.445 1.00 90.31 112 CYS A O 1
ATOM 884 N N . ASP A 1 113 ? 1.874 4.589 -13.684 1.00 88.19 113 ASP A N 1
ATOM 885 C CA . ASP A 1 113 ? 0.427 4.501 -13.519 1.00 88.19 113 ASP A CA 1
ATOM 886 C C . ASP A 1 113 ? -0.129 3.255 -14.234 1.00 88.19 113 ASP A C 1
ATOM 888 O O . ASP A 1 113 ? -0.954 2.547 -13.657 1.00 88.19 113 ASP A O 1
ATOM 892 N N . TRP A 1 114 ? 0.389 2.911 -15.418 1.00 89.06 114 TRP A N 1
ATOM 893 C CA . TRP A 1 114 ? 0.041 1.680 -16.139 1.00 89.06 114 TRP A CA 1
ATOM 894 C C . TRP A 1 114 ? 0.412 0.412 -15.360 1.00 89.06 114 TRP A C 1
ATOM 896 O O . TRP A 1 114 ? -0.401 -0.507 -15.256 1.00 89.06 114 TRP A O 1
ATOM 906 N N . ILE A 1 115 ? 1.618 0.359 -14.778 1.00 89.56 115 ILE A N 1
ATOM 907 C CA . ILE A 1 115 ? 2.033 -0.767 -13.925 1.00 89.56 115 ILE A CA 1
ATOM 908 C C . ILE A 1 115 ? 1.116 -0.843 -12.707 1.00 89.56 115 ILE A C 1
ATOM 910 O O . ILE A 1 115 ? 0.590 -1.915 -12.411 1.00 89.56 115 ILE A O 1
ATOM 914 N N . ARG A 1 116 ? 0.884 0.294 -12.034 1.00 87.69 116 ARG A N 1
ATOM 915 C CA . ARG A 1 116 ? 0.037 0.369 -10.840 1.00 87.69 116 ARG A CA 1
ATOM 916 C C . ARG A 1 116 ? -1.364 -0.182 -11.104 1.00 87.69 116 ARG A C 1
ATOM 918 O O . ARG A 1 116 ? -1.799 -1.044 -10.359 1.00 87.69 116 ARG A O 1
ATOM 925 N N . GLN A 1 117 ? -2.017 0.238 -12.188 1.00 86.62 117 GLN A N 1
ATOM 926 C CA . GLN A 1 117 ? -3.362 -0.225 -12.572 1.00 86.62 117 GLN A CA 1
ATOM 927 C C . GLN A 1 117 ? -3.467 -1.731 -12.842 1.00 86.62 117 GLN A C 1
ATOM 929 O O . GLN A 1 117 ? -4.570 -2.262 -12.931 1.00 86.62 117 GLN A O 1
ATOM 934 N N . ARG A 1 118 ? -2.342 -2.407 -13.084 1.00 86.38 118 ARG A N 1
ATOM 935 C CA . ARG A 1 118 ? -2.320 -3.827 -13.437 1.00 86.38 118 ARG A CA 1
ATOM 936 C C . ARG A 1 118 ? -2.022 -4.731 -12.245 1.00 86.38 118 ARG A C 1
ATOM 938 O O . ARG A 1 118 ? -2.313 -5.922 -12.318 1.00 86.38 118 ARG A O 1
ATOM 945 N N . ILE A 1 119 ? -1.395 -4.180 -11.208 1.00 86.19 119 ILE A N 1
ATOM 946 C CA . ILE A 1 119 ? -0.986 -4.909 -10.001 1.00 86.19 119 ILE A CA 1
ATOM 947 C C . ILE A 1 119 ? -1.902 -4.613 -8.811 1.00 86.19 119 ILE A C 1
ATOM 949 O O . ILE A 1 119 ? -2.057 -5.484 -7.959 1.00 86.19 119 ILE A O 1
ATOM 953 N N . GLU A 1 120 ? -2.458 -3.398 -8.746 1.00 84.69 120 GLU A N 1
ATOM 954 C CA . GLU A 1 120 ? -3.535 -3.011 -7.830 1.00 84.69 120 GLU A CA 1
ATOM 955 C C . GLU A 1 120 ? -4.884 -3.348 -8.465 1.00 84.69 120 GLU A C 1
ATOM 957 O O . GLU A 1 120 ? -5.698 -4.001 -7.781 1.00 84.69 120 GLU A O 1
#